Protein AF-A0A914REL3-F1 (afdb_monomer_lite)

Radius of gyration: 16.19 Å; chains: 1; bounding box: 45×21×36 Å

Secondary structure (DSSP, 8-state):
--S---------TTSHHHHHHHHHHHHHHHS---------------S-GGG--HHHHHHHHHH-

Sequence (64 aa):
MEGIEADGVVAHVGKDDDRKRLIEFALERYGHLDILVSNAAVNPYHGDLLKVSESQWDKLLKIN

Structure (mmCIF, N/CA/C/O backbone):
data_AF-A0A914REL3-F1
#
_entry.id   AF-A0A914REL3-F1
#
loop_
_atom_site.group_PDB
_atom_site.id
_atom_site.type_symbol
_atom_site.label_atom_id
_atom_site.label_alt_id
_atom_site.label_comp_id
_atom_site.label_asym_id
_atom_site.label_entity_id
_atom_site.label_seq_id
_atom_site.pdbx_PDB_ins_code
_atom_site.Cartn_x
_atom_site.Cartn_y
_atom_site.Cartn_z
_atom_site.occupancy
_atom_site.B_iso_or_equiv
_atom_site.auth_seq_id
_atom_site.auth_comp_id
_atom_site.auth_asym_id
_atom_site.auth_atom_id
_atom_site.pdbx_PDB_model_num
ATOM 1 N N . MET A 1 1 ? -27.549 -5.699 0.651 1.00 54.22 1 MET A N 1
ATOM 2 C CA . MET A 1 1 ? -26.430 -5.573 1.603 1.00 54.22 1 MET A CA 1
ATOM 3 C C . MET A 1 1 ? -26.829 -4.495 2.585 1.00 54.22 1 MET A C 1
ATOM 5 O O . MET A 1 1 ? -26.546 -3.332 2.354 1.00 54.22 1 MET A O 1
ATOM 9 N N . GLU A 1 2 ? -27.604 -4.860 3.598 1.00 78.69 2 GLU A N 1
ATOM 10 C CA . GLU A 1 2 ? -27.916 -3.942 4.694 1.00 78.69 2 GLU A CA 1
ATOM 11 C C . GLU A 1 2 ? -26.877 -4.172 5.796 1.00 78.69 2 GLU A C 1
ATOM 13 O O . GLU A 1 2 ? -26.481 -5.315 6.026 1.00 78.69 2 GLU A O 1
ATOM 18 N N . GLY A 1 3 ? -26.392 -3.096 6.420 1.00 89.88 3 GLY A N 1
ATOM 19 C CA . GLY A 1 3 ? -25.430 -3.169 7.527 1.00 89.88 3 GLY A CA 1
ATOM 20 C C . GLY A 1 3 ? -23.945 -3.263 7.147 1.00 89.88 3 GLY A C 1
ATOM 21 O O . GLY A 1 3 ? -23.139 -3.559 8.021 1.00 89.88 3 GLY A O 1
ATOM 22 N N . ILE A 1 4 ? -23.565 -3.020 5.885 1.00 93.69 4 ILE A N 1
ATOM 23 C CA . ILE A 1 4 ? -22.151 -2.890 5.484 1.00 93.69 4 ILE A CA 1
ATOM 24 C C . ILE A 1 4 ? -21.830 -1.408 5.284 1.00 93.69 4 ILE A C 1
ATOM 26 O O . ILE A 1 4 ? -22.436 -0.759 4.431 1.00 93.69 4 ILE A O 1
ATOM 30 N N . GLU A 1 5 ? -20.864 -0.897 6.045 1.00 94.19 5 GLU A N 1
ATOM 31 C CA . GLU A 1 5 ? -20.259 0.419 5.827 1.00 94.19 5 GLU A CA 1
ATOM 32 C C . GLU A 1 5 ? -18.984 0.276 4.989 1.00 94.19 5 GLU A C 1
ATOM 34 O O . GLU A 1 5 ? -18.250 -0.706 5.116 1.00 94.19 5 GLU A O 1
ATOM 39 N N . ALA A 1 6 ? -18.739 1.240 4.103 1.00 95.56 6 ALA A N 1
ATOM 40 C CA . ALA A 1 6 ? -17.566 1.255 3.244 1.00 95.56 6 ALA A CA 1
ATOM 41 C C . ALA A 1 6 ? -17.061 2.687 3.072 1.00 95.56 6 ALA A C 1
ATOM 43 O O . ALA A 1 6 ? -17.815 3.585 2.705 1.00 95.56 6 ALA A O 1
ATOM 44 N N . ASP A 1 7 ? -15.761 2.863 3.278 1.00 96.69 7 ASP A N 1
ATOM 45 C CA . ASP A 1 7 ? -15.056 4.131 3.158 1.00 96.69 7 ASP A CA 1
ATOM 46 C C . ASP A 1 7 ? -13.722 3.900 2.437 1.00 96.69 7 ASP A C 1
ATOM 48 O O . ASP A 1 7 ? -13.187 2.788 2.438 1.00 96.69 7 ASP A O 1
ATOM 52 N N . GLY A 1 8 ? -13.177 4.939 1.802 1.00 96.94 8 GLY A N 1
ATOM 53 C CA . GLY A 1 8 ? -11.969 4.815 0.990 1.00 96.94 8 GLY A CA 1
ATOM 54 C C . GLY A 1 8 ? -11.041 6.018 1.093 1.00 96.94 8 GLY A C 1
ATOM 55 O O . GLY A 1 8 ? -11.481 7.162 1.178 1.00 96.94 8 GLY A O 1
ATOM 56 N N . VAL A 1 9 ? -9.739 5.746 1.017 1.00 97.62 9 VAL A N 1
ATOM 57 C CA . VAL A 1 9 ? -8.679 6.755 0.958 1.00 97.62 9 VAL A CA 1
ATOM 58 C C . VAL A 1 9 ? -7.649 6.359 -0.099 1.00 97.62 9 VAL A C 1
ATOM 60 O O . VAL A 1 9 ? -7.274 5.195 -0.228 1.00 97.62 9 VAL A O 1
ATOM 63 N N . VAL A 1 10 ? -7.187 7.332 -0.887 1.00 98.06 10 VAL A N 1
ATOM 64 C CA . VAL A 1 10 ? -6.131 7.105 -1.884 1.00 98.06 10 VAL A CA 1
ATOM 65 C C . VAL A 1 10 ? -4.785 6.948 -1.178 1.00 98.06 10 VAL A C 1
ATOM 67 O O . VAL A 1 10 ? -4.391 7.833 -0.416 1.00 98.06 10 VAL A O 1
ATOM 70 N N . ALA A 1 11 ? -4.057 5.871 -1.482 1.00 98.06 11 ALA A N 1
ATOM 71 C CA . ALA A 1 11 ? -2.717 5.606 -0.964 1.00 98.06 11 ALA A CA 1
ATOM 72 C C . ALA A 1 11 ? -1.831 4.956 -2.037 1.00 98.06 11 ALA A C 1
ATOM 74 O O . ALA A 1 11 ? -2.206 3.952 -2.646 1.00 98.06 11 ALA A O 1
ATOM 75 N N . HIS A 1 12 ? -0.631 5.493 -2.259 1.00 97.69 12 HIS A N 1
ATOM 76 C CA . HIS A 1 12 ? 0.391 4.806 -3.041 1.00 97.69 12 HIS A CA 1
ATOM 77 C C . HIS A 1 12 ? 1.221 3.907 -2.110 1.00 97.69 12 HIS A C 1
ATOM 79 O O . HIS A 1 12 ? 2.132 4.384 -1.437 1.00 97.69 12 HIS A O 1
ATOM 85 N N . VAL A 1 13 ? 0.998 2.589 -2.138 1.00 96.81 13 VAL A N 1
ATOM 86 C CA . VAL A 1 13 ? 1.612 1.629 -1.189 1.00 96.81 13 VAL A CA 1
ATOM 87 C C . VAL A 1 13 ? 3.147 1.624 -1.154 1.00 96.81 13 VAL A C 1
ATOM 89 O O . VAL A 1 13 ? 3.737 1.340 -0.118 1.00 96.81 13 VAL A O 1
ATOM 92 N N . GLY A 1 14 ? 3.822 2.032 -2.235 1.00 96.38 14 GLY A N 1
ATOM 93 C CA . GLY A 1 14 ? 5.284 2.213 -2.250 1.00 96.38 14 GLY A CA 1
ATOM 94 C C . GLY A 1 14 ? 5.808 3.493 -1.574 1.00 96.38 14 GLY A C 1
ATOM 95 O O . GLY A 1 14 ? 6.997 3.788 -1.706 1.00 96.38 14 GLY A O 1
ATOM 96 N N . LYS A 1 15 ? 4.950 4.294 -0.926 1.00 97.81 15 LYS A N 1
ATOM 97 C CA . LYS A 1 15 ? 5.318 5.474 -0.127 1.00 97.81 15 LYS A CA 1
ATOM 98 C C . LYS A 1 15 ? 4.980 5.210 1.338 1.00 97.81 15 LYS A C 1
ATOM 100 O O . LYS A 1 15 ? 3.864 4.811 1.646 1.00 97.81 15 LYS A O 1
ATOM 105 N N . ASP A 1 16 ? 5.937 5.453 2.227 1.00 97.44 16 ASP A N 1
ATOM 106 C CA . ASP A 1 16 ? 5.781 5.144 3.651 1.00 97.44 16 ASP A CA 1
ATOM 107 C C . ASP A 1 16 ? 4.674 5.964 4.326 1.00 97.44 16 ASP A C 1
ATOM 109 O O . ASP A 1 16 ? 3.797 5.399 4.977 1.00 97.44 16 ASP A O 1
ATOM 113 N N . ASP A 1 17 ? 4.647 7.274 4.079 1.00 98.38 17 ASP A N 1
ATOM 114 C CA . ASP A 1 17 ? 3.653 8.176 4.673 1.00 98.38 17 ASP A CA 1
ATOM 115 C C . ASP A 1 17 ? 2.217 7.849 4.234 1.00 98.38 17 ASP A C 1
ATOM 117 O O . ASP A 1 17 ? 1.285 7.932 5.031 1.00 98.38 17 ASP A O 1
ATOM 121 N N . ASP A 1 18 ? 2.025 7.402 2.987 1.00 98.50 18 ASP A N 1
ATOM 122 C CA . ASP A 1 18 ? 0.704 6.986 2.503 1.00 98.50 18 ASP A CA 1
ATOM 123 C C . ASP A 1 18 ? 0.224 5.702 3.186 1.00 98.50 18 ASP A C 1
ATOM 125 O O . ASP A 1 18 ? -0.969 5.570 3.455 1.00 98.50 18 ASP A O 1
ATOM 129 N N . ARG A 1 19 ? 1.130 4.762 3.491 1.00 97.75 19 ARG A N 1
ATOM 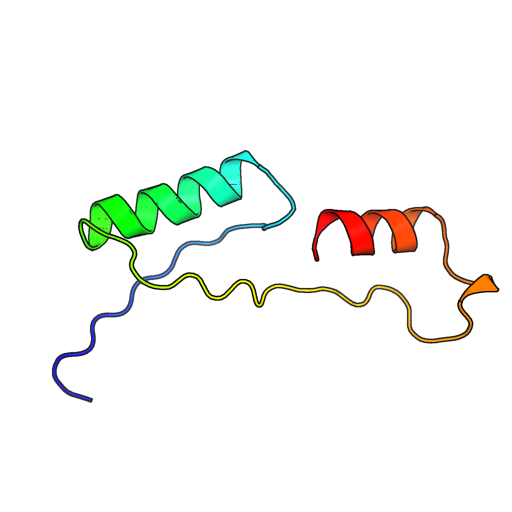130 C CA . ARG A 1 19 ? 0.763 3.551 4.238 1.00 97.75 19 ARG A CA 1
ATOM 131 C C . ARG A 1 19 ? 0.366 3.884 5.670 1.00 97.75 19 ARG A C 1
ATOM 133 O O . ARG A 1 19 ? -0.640 3.364 6.135 1.00 97.75 19 ARG A O 1
ATOM 140 N N . LYS A 1 20 ? 1.113 4.762 6.348 1.00 98.31 20 LYS A N 1
ATOM 141 C CA . LYS A 1 20 ? 0.770 5.227 7.704 1.00 98.31 20 LYS A CA 1
ATOM 142 C C . LYS A 1 20 ? -0.617 5.863 7.725 1.00 98.31 20 LYS A C 1
ATOM 144 O O . LYS A 1 20 ? -1.482 5.398 8.461 1.00 98.31 20 LYS A O 1
ATOM 149 N N . ARG A 1 21 ? -0.865 6.805 6.810 1.00 98.50 21 ARG A N 1
ATOM 150 C CA . ARG A 1 21 ? -2.162 7.476 6.659 1.00 98.50 21 ARG A CA 1
ATOM 151 C C . ARG A 1 21 ? -3.309 6.511 6.340 1.00 98.50 21 ARG A C 1
ATOM 153 O O . ARG A 1 21 ? -4.423 6.722 6.804 1.00 98.50 21 ARG A O 1
ATOM 160 N N . LEU A 1 22 ? -3.064 5.459 5.553 1.00 98.38 22 LEU A N 1
ATOM 161 C CA . LEU A 1 22 ? -4.071 4.431 5.261 1.00 98.38 22 LEU A CA 1
ATOM 162 C C . LEU A 1 22 ? -4.484 3.655 6.523 1.00 98.38 22 LEU A C 1
ATOM 164 O O . LEU A 1 22 ? -5.671 3.404 6.717 1.00 98.38 22 LEU A O 1
ATOM 168 N N . ILE A 1 23 ? -3.522 3.287 7.374 1.00 98.19 23 ILE A N 1
ATOM 169 C CA . ILE A 1 23 ? -3.805 2.602 8.645 1.00 98.19 23 ILE A CA 1
ATOM 170 C C . ILE A 1 23 ? -4.510 3.555 9.615 1.00 98.19 23 ILE A C 1
ATOM 172 O O . ILE A 1 23 ? -5.531 3.182 10.187 1.00 98.19 23 ILE A O 1
ATOM 176 N N . GLU A 1 24 ? -4.022 4.788 9.758 1.00 98.44 24 GLU A N 1
ATOM 177 C CA . GLU A 1 24 ? -4.644 5.817 10.605 1.00 98.44 24 GLU A CA 1
ATOM 178 C C . GLU A 1 24 ? -6.101 6.066 10.207 1.00 98.44 24 GLU A C 1
ATOM 180 O O . GLU A 1 24 ? -6.977 6.023 11.063 1.00 98.44 24 GLU A O 1
ATOM 185 N N . PHE A 1 25 ? -6.387 6.199 8.910 1.00 98.44 25 PHE A N 1
ATOM 186 C CA . PHE A 1 25 ? -7.749 6.351 8.398 1.00 98.44 25 PHE A CA 1
ATOM 187 C C . PHE A 1 25 ? -8.688 5.222 8.849 1.00 98.44 25 PHE A C 1
ATOM 189 O O . PHE A 1 25 ? -9.811 5.484 9.283 1.00 98.44 25 PHE A O 1
ATOM 196 N N . ALA A 1 26 ? -8.241 3.963 8.768 1.00 98.00 26 ALA A N 1
ATOM 197 C CA . ALA A 1 26 ? -9.046 2.824 9.205 1.00 98.00 26 ALA A CA 1
ATOM 198 C C . ALA A 1 26 ? -9.282 2.847 10.725 1.00 98.00 26 ALA A C 1
ATOM 200 O O . ALA A 1 26 ? -10.407 2.633 11.179 1.00 98.00 26 ALA A O 1
ATOM 201 N N . LEU A 1 27 ? -8.243 3.157 11.507 1.00 98.31 27 LEU A N 1
ATOM 202 C CA . LEU A 1 27 ? -8.330 3.245 12.965 1.00 98.31 27 LEU A CA 1
ATOM 203 C C . LEU A 1 27 ? -9.226 4.400 13.425 1.00 98.31 27 LEU A C 1
ATOM 205 O O . LEU A 1 27 ? -10.021 4.219 14.339 1.00 98.31 27 LEU A O 1
ATOM 209 N N . GLU A 1 28 ? -9.152 5.565 12.787 1.00 98.25 28 GLU A N 1
ATOM 210 C CA . GLU A 1 28 ? -10.005 6.713 13.108 1.00 98.25 28 GLU A CA 1
ATOM 211 C C . GLU A 1 28 ? -11.474 6.448 12.761 1.00 98.25 28 GLU A C 1
ATOM 213 O O . GLU A 1 28 ? -12.369 6.825 13.518 1.00 98.25 28 GLU A O 1
ATOM 218 N N . ARG A 1 29 ? -11.738 5.777 11.632 1.00 97.31 29 ARG A N 1
ATOM 219 C CA . ARG A 1 29 ? -13.103 5.524 11.155 1.00 97.31 29 ARG A CA 1
ATOM 220 C C . ARG A 1 29 ? -13.802 4.378 11.888 1.00 97.31 29 ARG A C 1
ATOM 222 O O . ARG A 1 29 ? -15.007 4.475 12.125 1.00 97.31 29 ARG A O 1
ATOM 229 N N . TYR A 1 30 ? -13.067 3.316 12.220 1.00 97.00 30 TYR A N 1
ATOM 230 C CA . TYR A 1 30 ? -13.626 2.056 12.730 1.00 97.00 30 TYR A CA 1
ATOM 231 C C . TYR A 1 30 ? -13.115 1.666 14.128 1.00 97.00 30 TYR A C 1
ATOM 233 O O . TYR A 1 30 ? -13.601 0.703 14.719 1.00 97.00 30 TYR A O 1
ATOM 241 N N . GLY A 1 31 ? -12.142 2.391 14.687 1.00 97.69 31 GLY A N 1
ATOM 242 C CA . GLY A 1 31 ? -11.582 2.172 16.028 1.00 97.69 31 GLY A CA 1
ATOM 243 C C . GLY A 1 31 ? -10.592 1.006 16.147 1.00 97.69 31 GLY A C 1
ATOM 244 O O . GLY A 1 31 ? -9.872 0.921 17.139 1.00 97.69 31 GLY A O 1
ATOM 245 N N . HIS A 1 32 ? -10.546 0.107 15.161 1.00 96.69 32 HIS A N 1
ATOM 246 C CA . HIS A 1 32 ? -9.699 -1.088 15.143 1.00 96.69 32 HIS A CA 1
ATOM 247 C C . HIS A 1 32 ? -9.471 -1.589 13.705 1.00 96.69 32 HIS A C 1
ATOM 249 O O . HIS A 1 32 ? -10.155 -1.160 12.775 1.00 96.69 32 HIS A O 1
ATOM 255 N N . LEU A 1 33 ? -8.484 -2.475 13.522 1.00 97.44 33 LEU A N 1
ATOM 256 C CA . LEU A 1 33 ? -8.164 -3.132 12.251 1.00 97.44 33 LEU A CA 1
ATOM 257 C C . LEU A 1 33 ? -7.856 -4.614 12.505 1.00 97.44 33 LEU A C 1
ATOM 259 O O . LEU A 1 33 ? -6.772 -4.943 12.983 1.00 97.44 33 LEU A O 1
ATOM 263 N N . ASP A 1 34 ? -8.787 -5.504 12.164 1.00 98.06 34 ASP A N 1
ATOM 264 C CA . ASP A 1 34 ? -8.619 -6.950 12.391 1.00 98.06 34 ASP A CA 1
ATOM 265 C C . ASP A 1 34 ? -7.944 -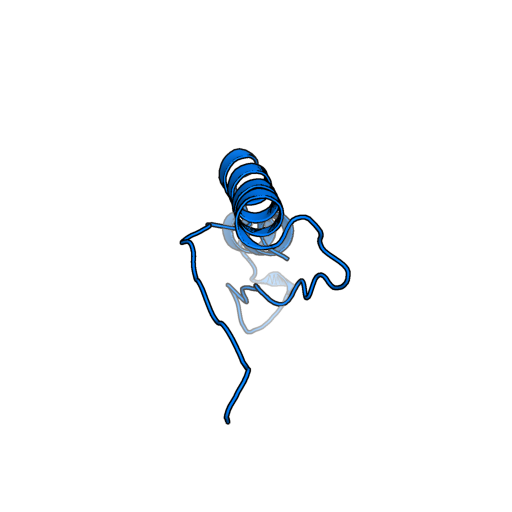7.670 11.223 1.00 98.06 34 ASP A C 1
ATOM 267 O O . ASP A 1 34 ? -7.243 -8.665 11.409 1.00 98.06 34 ASP A O 1
ATOM 271 N N . ILE A 1 35 ? -8.180 -7.193 9.997 1.00 98.06 35 ILE A N 1
ATOM 272 C CA . ILE A 1 35 ? -7.742 -7.854 8.767 1.00 98.06 35 ILE A CA 1
ATOM 273 C C . ILE A 1 35 ? -7.104 -6.822 7.841 1.00 98.06 35 ILE A C 1
ATOM 275 O O . ILE A 1 35 ? -7.737 -5.846 7.444 1.00 98.06 35 ILE A O 1
ATOM 279 N N . LEU A 1 36 ? -5.864 -7.091 7.431 1.00 97.44 36 LEU A N 1
ATOM 280 C CA . LEU A 1 36 ? -5.177 -6.361 6.372 1.00 97.44 36 LEU A CA 1
ATOM 281 C C . LEU A 1 36 ? -5.002 -7.270 5.154 1.00 97.44 36 LEU A C 1
ATOM 283 O O . LEU A 1 36 ? -4.331 -8.297 5.222 1.00 97.44 36 LEU A O 1
ATOM 287 N N . VAL A 1 37 ? -5.561 -6.858 4.018 1.00 97.75 37 VAL A N 1
ATOM 288 C CA . VAL A 1 37 ? -5.375 -7.548 2.737 1.00 97.75 37 VAL A CA 1
ATOM 289 C C . VAL A 1 37 ? -4.335 -6.791 1.907 1.00 97.75 37 VAL A C 1
ATOM 291 O O . VAL A 1 37 ? -4.655 -5.820 1.222 1.00 97.75 37 VAL A O 1
ATOM 294 N N . SER A 1 38 ? -3.074 -7.233 1.951 1.00 96.12 38 SER A N 1
ATOM 295 C CA . SER A 1 38 ? -1.976 -6.652 1.159 1.00 96.12 38 SER A CA 1
ATOM 296 C C . SER A 1 38 ? -2.023 -7.131 -0.297 1.00 96.12 38 SER A C 1
ATOM 298 O O . SER A 1 38 ? -1.245 -7.985 -0.709 1.00 96.12 38 SER A O 1
ATOM 300 N N . ASN A 1 39 ? -2.986 -6.619 -1.066 1.00 96.81 39 ASN A N 1
ATOM 301 C CA . ASN A 1 39 ? -3.249 -7.062 -2.443 1.00 96.81 39 ASN A CA 1
ATOM 302 C C . ASN A 1 39 ? -2.694 -6.122 -3.529 1.00 96.81 39 ASN A C 1
ATOM 304 O O . ASN A 1 39 ? -2.603 -6.512 -4.690 1.00 96.81 39 ASN A O 1
ATOM 308 N N . ALA A 1 40 ? -2.359 -4.873 -3.194 1.00 97.00 40 ALA A N 1
ATOM 309 C CA . ALA A 1 40 ? -1.834 -3.936 -4.183 1.00 97.00 40 ALA A CA 1
ATOM 310 C C . ALA A 1 40 ? -0.488 -4.437 -4.726 1.00 97.00 40 ALA A C 1
ATOM 312 O O . ALA A 1 40 ? 0.445 -4.644 -3.960 1.00 97.00 40 ALA A O 1
ATOM 313 N N . ALA A 1 41 ? -0.397 -4.608 -6.043 1.00 96.94 41 ALA A N 1
ATOM 314 C CA . ALA A 1 41 ? 0.791 -5.129 -6.701 1.00 96.94 41 ALA A CA 1
ATOM 315 C C . ALA A 1 41 ? 0.954 -4.529 -8.098 1.00 96.94 41 ALA A C 1
ATOM 317 O O . ALA A 1 41 ? -0.002 -4.047 -8.714 1.00 96.94 41 ALA A O 1
ATOM 318 N N . VAL A 1 42 ? 2.175 -4.592 -8.617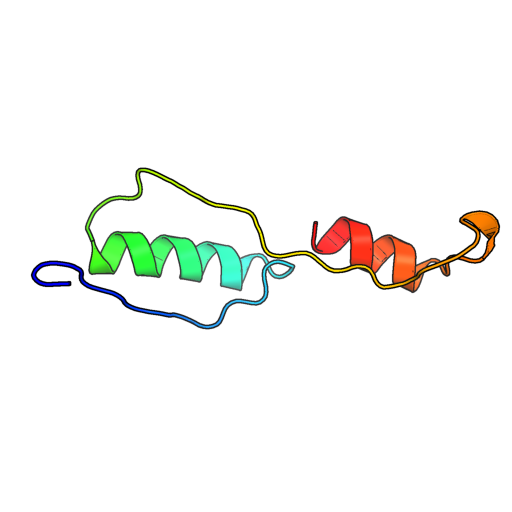 1.00 96.25 42 VAL A N 1
ATOM 319 C CA . VAL A 1 42 ? 2.489 -4.282 -10.013 1.00 96.25 42 VAL A CA 1
ATOM 320 C C . VAL A 1 42 ? 3.295 -5.409 -10.638 1.00 96.25 42 VAL A C 1
ATOM 322 O O . VAL A 1 42 ? 4.083 -6.080 -9.975 1.00 96.25 42 VAL A O 1
ATOM 325 N N . ASN A 1 43 ? 3.129 -5.572 -11.946 1.00 95.94 43 ASN A N 1
ATOM 326 C CA . ASN A 1 43 ? 4.014 -6.373 -12.776 1.00 95.94 43 ASN A CA 1
ATOM 327 C C . ASN A 1 43 ? 4.562 -5.481 -13.908 1.00 95.94 43 ASN A C 1
ATOM 329 O O . ASN A 1 43 ? 3.901 -5.329 -14.935 1.00 95.94 43 ASN A O 1
ATOM 333 N N . PRO A 1 44 ? 5.718 -4.819 -13.709 1.00 94.50 44 PRO A N 1
ATOM 334 C CA . PRO A 1 44 ? 6.226 -3.811 -14.638 1.00 94.50 44 PRO A CA 1
ATOM 335 C C . PRO A 1 44 ? 6.891 -4.403 -15.892 1.00 94.50 44 PRO A C 1
ATOM 337 O O . PRO A 1 44 ? 7.198 -3.651 -16.819 1.00 94.50 44 PRO A O 1
ATOM 340 N N . TYR A 1 45 ? 7.127 -5.719 -15.935 1.00 95.62 45 TYR A N 1
ATOM 341 C CA . TYR A 1 45 ? 7.709 -6.404 -17.085 1.00 95.62 45 TYR A CA 1
ATOM 342 C C . TYR A 1 45 ? 7.190 -7.838 -17.213 1.00 95.62 45 TYR A C 1
ATOM 344 O O . T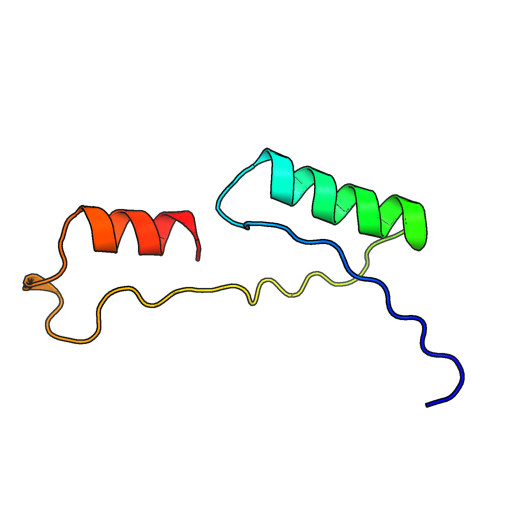YR A 1 45 ? 7.272 -8.627 -16.278 1.00 95.62 45 TYR A O 1
ATOM 352 N N . HIS A 1 46 ? 6.729 -8.200 -18.408 1.00 94.31 46 HIS A N 1
ATOM 353 C CA . HIS A 1 46 ? 6.322 -9.562 -18.734 1.00 94.31 46 HIS A CA 1
ATOM 354 C C . HIS A 1 46 ? 7.219 -10.117 -19.846 1.00 94.31 46 HIS A C 1
ATOM 356 O O . HIS A 1 46 ? 7.175 -9.629 -20.977 1.00 94.31 46 HIS A O 1
ATOM 362 N N . GLY A 1 47 ? 8.028 -11.133 -19.537 1.00 93.31 47 GLY A N 1
ATOM 363 C CA . GLY A 1 47 ? 8.967 -11.727 -20.487 1.00 93.31 47 GLY A CA 1
ATOM 364 C C . GLY A 1 47 ? 10.157 -12.408 -19.814 1.00 93.31 47 GLY A C 1
ATOM 365 O O . GLY A 1 47 ? 10.068 -12.861 -18.678 1.00 93.31 47 GLY A O 1
ATOM 366 N N . ASP A 1 48 ? 11.274 -12.465 -20.536 1.00 95.94 48 ASP A N 1
ATOM 367 C CA . ASP A 1 48 ? 12.531 -13.058 -20.069 1.00 95.94 48 ASP A CA 1
ATOM 368 C C . ASP A 1 48 ? 13.134 -12.257 -18.905 1.00 95.94 48 ASP A C 1
ATOM 370 O O . ASP A 1 48 ? 13.383 -11.057 -19.033 1.00 95.94 48 ASP A O 1
ATOM 374 N N . LEU A 1 49 ? 13.414 -12.934 -17.790 1.00 92.00 49 LEU A N 1
ATOM 375 C CA . LEU A 1 49 ? 14.000 -12.342 -16.588 1.00 92.00 49 LEU A CA 1
ATOM 376 C C . LEU A 1 49 ? 15.292 -11.566 -16.886 1.00 92.00 49 LEU A C 1
ATOM 378 O O . LEU A 1 49 ? 15.518 -10.514 -16.295 1.00 92.00 49 LEU A O 1
ATOM 382 N N . LEU A 1 50 ? 16.113 -12.037 -17.831 1.00 95.81 50 LEU A N 1
ATOM 383 C CA . LEU A 1 50 ? 17.385 -11.391 -18.177 1.00 95.81 50 LEU A CA 1
ATOM 384 C C . LEU A 1 50 ? 17.217 -10.064 -18.933 1.00 95.81 50 LEU A C 1
ATOM 386 O O . LEU A 1 50 ? 18.196 -9.358 -19.161 1.00 95.81 50 LEU A O 1
ATOM 390 N N . LYS A 1 51 ? 15.990 -9.724 -19.341 1.00 96.81 51 LYS A N 1
ATOM 391 C CA . LYS A 1 51 ? 15.657 -8.480 -20.050 1.00 96.81 51 LYS A CA 1
ATOM 392 C C . LYS A 1 51 ? 14.982 -7.437 -19.159 1.00 96.81 51 LYS A C 1
ATOM 394 O O . LYS A 1 51 ? 14.620 -6.374 -19.660 1.00 96.81 51 LYS A O 1
ATOM 399 N N . VAL A 1 52 ? 14.798 -7.729 -17.872 1.00 97.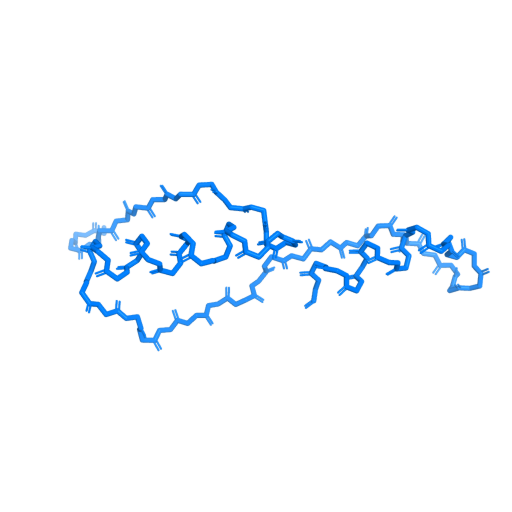31 52 VAL A N 1
ATOM 400 C CA . VAL A 1 52 ? 14.252 -6.776 -16.900 1.00 97.31 52 VAL A CA 1
ATOM 401 C C . VAL A 1 52 ? 15.253 -5.639 -16.695 1.00 97.31 52 VAL A C 1
ATOM 403 O O . VAL A 1 52 ? 16.426 -5.884 -16.418 1.00 97.31 52 VAL A O 1
ATOM 406 N N . SER A 1 53 ? 14.804 -4.388 -16.820 1.00 97.50 53 SER A N 1
ATOM 407 C CA . SER A 1 53 ? 15.639 -3.238 -16.460 1.00 97.50 53 SER A CA 1
ATOM 408 C C . SER A 1 53 ? 15.759 -3.096 -14.940 1.00 97.50 53 SER A C 1
ATOM 410 O O . SER A 1 53 ? 14.833 -3.442 -14.206 1.00 97.50 53 SER A O 1
ATOM 412 N N . GLU A 1 54 ? 16.846 -2.491 -14.453 1.00 97.12 54 GLU A N 1
ATOM 413 C CA . GLU A 1 54 ? 17.013 -2.188 -13.019 1.00 97.12 54 GLU A CA 1
ATOM 414 C C . GLU A 1 54 ? 15.820 -1.396 -12.462 1.00 97.12 54 GLU A C 1
ATOM 416 O O . GLU A 1 54 ? 15.267 -1.736 -11.424 1.00 97.12 54 GLU A O 1
ATOM 421 N N . SER A 1 55 ? 15.318 -0.412 -13.212 1.00 97.31 55 SER A N 1
ATOM 422 C CA . SER A 1 55 ? 14.147 0.375 -12.807 1.00 97.31 55 SER A CA 1
ATOM 423 C C . SER A 1 55 ? 12.849 -0.438 -12.702 1.00 97.31 55 SER A C 1
ATOM 425 O O . SER A 1 55 ? 12.003 -0.139 -11.856 1.00 97.31 55 SER A O 1
ATOM 427 N N . GLN A 1 56 ? 12.662 -1.456 -13.548 1.00 97.25 56 GLN A N 1
ATOM 428 C CA . GLN A 1 56 ? 11.519 -2.369 -13.469 1.00 97.25 56 GLN A CA 1
ATOM 429 C C . GLN A 1 56 ? 11.658 -3.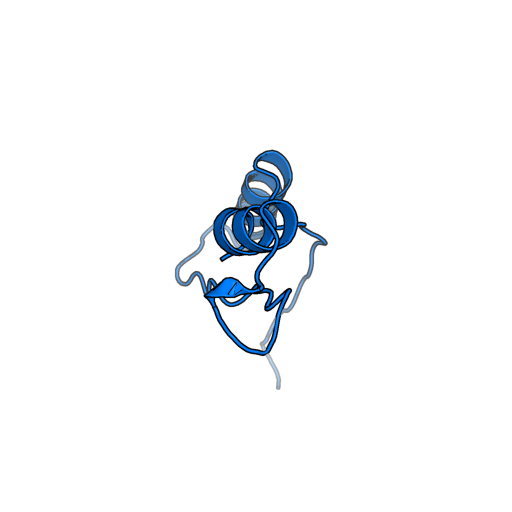301 -12.265 1.00 97.25 56 GLN A C 1
ATOM 431 O O . GLN A 1 56 ? 10.679 -3.519 -11.552 1.00 97.25 56 GLN A O 1
ATOM 436 N N . TRP A 1 57 ? 12.871 -3.793 -12.012 1.00 96.31 57 TRP A N 1
ATOM 437 C CA . TRP A 1 57 ? 13.195 -4.602 -10.842 1.00 96.31 57 TRP A CA 1
ATOM 438 C C . TRP A 1 57 ? 12.957 -3.837 -9.532 1.00 96.31 57 TRP A C 1
ATOM 440 O O . TRP A 1 57 ? 12.206 -4.293 -8.670 1.00 96.31 57 TRP A O 1
ATOM 450 N N . ASP A 1 58 ? 13.486 -2.619 -9.425 1.00 96.44 58 ASP A N 1
ATOM 451 C CA . ASP A 1 58 ? 13.297 -1.747 -8.265 1.00 96.44 58 ASP A CA 1
ATOM 452 C C . ASP A 1 58 ? 11.821 -1.422 -8.037 1.00 96.44 58 ASP A C 1
ATOM 454 O O . ASP A 1 58 ? 11.339 -1.407 -6.903 1.00 96.44 58 ASP A O 1
ATOM 458 N N . LYS A 1 59 ? 11.064 -1.170 -9.112 1.00 95.94 59 LYS A N 1
ATOM 459 C CA . LYS A 1 59 ? 9.630 -0.887 -9.008 1.00 95.94 59 LYS A CA 1
ATOM 460 C C . LYS A 1 59 ? 8.848 -2.098 -8.505 1.00 95.94 59 LYS A C 1
ATOM 462 O O . LYS A 1 59 ? 7.924 -1.900 -7.719 1.00 95.94 59 LYS A O 1
ATOM 467 N N . LEU A 1 60 ? 9.201 -3.303 -8.952 1.00 96.31 60 LEU A N 1
ATOM 468 C CA . LEU A 1 60 ? 8.597 -4.547 -8.482 1.00 96.31 60 LEU A CA 1
ATOM 469 C C . LEU A 1 60 ? 8.816 -4.707 -6.969 1.00 96.31 60 LEU A C 1
ATOM 471 O O . LEU A 1 60 ? 7.841 -4.828 -6.233 1.00 96.31 60 LEU A O 1
ATOM 475 N N . LEU A 1 61 ? 10.069 -4.610 -6.509 1.00 95.06 61 LEU A N 1
ATOM 476 C CA . LEU A 1 61 ? 10.440 -4.775 -5.094 1.00 95.06 61 LEU A CA 1
ATOM 477 C C . LEU A 1 61 ? 9.929 -3.655 -4.181 1.00 95.06 61 LEU A C 1
ATOM 479 O O . LEU A 1 61 ? 9.729 -3.856 -2.989 1.00 95.06 61 LEU A O 1
ATOM 483 N N . LYS A 1 62 ? 9.750 -2.444 -4.713 1.00 95.31 62 LYS A N 1
ATOM 484 C CA . LYS A 1 62 ? 9.265 -1.305 -3.926 1.00 95.31 62 LYS A CA 1
ATOM 485 C C . LYS A 1 62 ? 7.762 -1.369 -3.636 1.00 95.31 62 LYS A C 1
ATOM 487 O O . LYS A 1 62 ? 7.292 -0.651 -2.752 1.00 95.31 62 LYS A O 1
ATOM 492 N N . ILE A 1 63 ? 6.995 -2.106 -4.437 1.00 97.06 63 ILE A N 1
ATOM 493 C CA . ILE A 1 63 ? 5.527 -2.093 -4.381 1.00 97.06 63 ILE A CA 1
ATOM 494 C C . ILE A 1 63 ? 4.962 -3.373 -3.780 1.00 97.06 63 ILE A C 1
ATOM 496 O O . ILE A 1 63 ? 4.020 -3.265 -2.998 1.00 97.06 63 ILE A O 1
ATOM 500 N N . ASN A 1 64 ? 5.505 -4.525 -4.173 1.00 94.31 64 ASN A N 1
ATOM 501 C CA . ASN A 1 64 ? 5.021 -5.847 -3.784 1.00 94.31 64 ASN A CA 1
ATOM 502 C C . ASN A 1 64 ? 5.724 -6.323 -2.512 1.00 94.31 64 ASN A C 1
ATOM 504 O O . ASN A 1 64 ? 5.028 -6.912 -1.659 1.00 94.31 64 ASN A O 1
#

pLDDT: mean 95.74, std 5.92, range [54.22, 98.5]

InterPro domains:
  IPR002347 Short-chain dehydrogenase/reductase SDR [PF13561] (6-64)
  IPR036291 NAD(P)-binding domain superfamily [SSF51735] (3-64)

Organism: Parascaris equorum (NCBI:txid6256)

Foldseek 3Di:
DPPDDDDDDDAQQLDPVSVVVRLVVCCVVPVDDDDDDLPWADQQDDDDPVPQDPVNVCRRVSRD